Protein AF-A0A0D3LB24-F1 (afdb_monomer)

Foldseek 3Di:
DLVVVVVVLVVVLVVLVVVLQVQLCVLCVVCVVVVPVVSNVRSVVSNVVSVVVNVVSVVVNVVVVVVVVD

Structure (mmCIF, N/CA/C/O backbone):
data_AF-A0A0D3LB24-F1
#
_entry.id   AF-A0A0D3LB24-F1
#
loop_
_atom_site.group_PDB
_atom_site.id
_atom_site.type_symbol
_atom_site.label_atom_id
_atom_site.label_alt_id
_atom_site.label_comp_id
_atom_site.label_asym_id
_atom_site.label_entity_id
_atom_site.label_seq_id
_atom_site.pdbx_PDB_ins_code
_atom_site.Cartn_x
_atom_site.Cartn_y
_atom_site.Cartn_z
_atom_site.occupancy
_atom_site.B_iso_or_equiv
_atom_site.auth_seq_id
_atom_site.auth_comp_id
_atom_site.auth_asym_id
_atom_site.auth_atom_id
_atom_site.pdbx_PDB_model_num
ATOM 1 N N . MET A 1 1 ? 16.419 -8.461 -19.135 1.00 72.31 1 MET A N 1
ATOM 2 C CA . MET A 1 1 ? 16.512 -7.412 -18.088 1.00 72.31 1 MET A CA 1
ATOM 3 C C . MET A 1 1 ? 15.178 -6.710 -17.844 1.00 72.31 1 MET A C 1
ATOM 5 O O . MET A 1 1 ? 14.765 -6.686 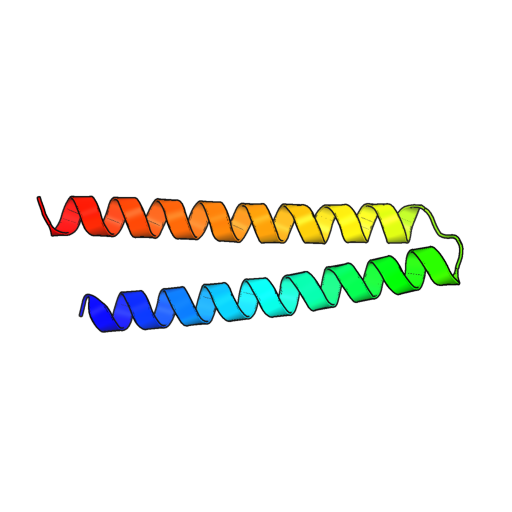-16.695 1.00 72.31 1 MET A O 1
ATOM 9 N N . ARG A 1 2 ? 14.468 -6.228 -18.881 1.00 76.31 2 ARG A N 1
ATOM 10 C CA . ARG A 1 2 ? 13.125 -5.612 -18.769 1.00 76.31 2 ARG A CA 1
ATOM 11 C C . ARG A 1 2 ? 12.136 -6.456 -17.952 1.00 76.31 2 ARG A C 1
ATOM 13 O O . ARG A 1 2 ? 11.639 -5.988 -16.939 1.00 76.31 2 ARG A O 1
ATOM 20 N N . GLU A 1 3 ? 11.937 -7.720 -18.321 1.00 80.38 3 GLU A N 1
ATOM 21 C CA . GLU A 1 3 ? 10.989 -8.614 -17.628 1.00 80.38 3 GLU A CA 1
ATOM 22 C C . GLU A 1 3 ? 11.320 -8.846 -16.149 1.00 80.38 3 GLU A C 1
ATOM 24 O O . GLU A 1 3 ? 10.426 -8.922 -15.313 1.00 80.38 3 GLU A O 1
ATOM 29 N N . VAL A 1 4 ? 12.608 -8.895 -15.802 1.00 84.19 4 VAL A N 1
ATOM 30 C CA . VAL A 1 4 ? 13.057 -9.069 -14.413 1.00 84.19 4 VAL A CA 1
ATOM 31 C C . VAL A 1 4 ? 12.740 -7.822 -13.581 1.00 84.19 4 VAL A C 1
ATOM 33 O O . VAL A 1 4 ? 12.270 -7.944 -12.453 1.00 84.19 4 VAL A O 1
ATOM 36 N N . ILE A 1 5 ? 12.937 -6.625 -14.145 1.00 81.88 5 ILE A N 1
ATOM 37 C CA . ILE A 1 5 ? 12.583 -5.352 -13.494 1.00 81.88 5 ILE A CA 1
ATOM 38 C C . ILE A 1 5 ? 11.066 -5.270 -13.279 1.00 81.88 5 ILE A C 1
ATOM 40 O O . ILE A 1 5 ? 10.621 -4.947 -12.180 1.00 81.88 5 ILE A O 1
ATOM 44 N N . PHE A 1 6 ? 10.279 -5.638 -14.291 1.00 83.75 6 PHE A N 1
ATOM 45 C CA . PHE A 1 6 ? 8.819 -5.717 -14.199 1.00 83.75 6 PHE A CA 1
ATOM 46 C C . PHE A 1 6 ? 8.345 -6.678 -13.105 1.00 83.75 6 P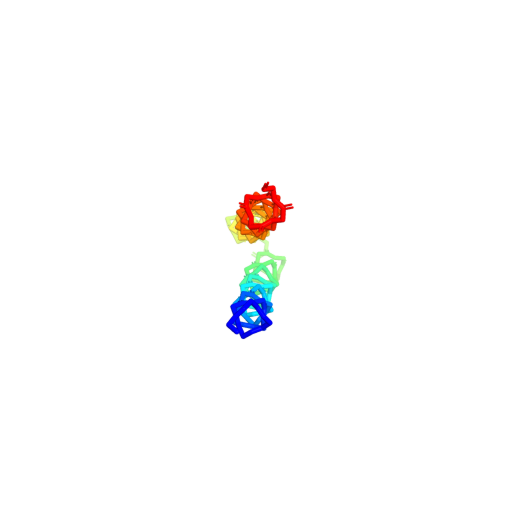HE A C 1
ATOM 48 O O . PHE A 1 6 ? 7.471 -6.337 -12.303 1.00 83.75 6 PHE A O 1
ATOM 55 N N . LEU A 1 7 ? 8.945 -7.868 -13.034 1.00 87.56 7 LEU A N 1
ATOM 56 C 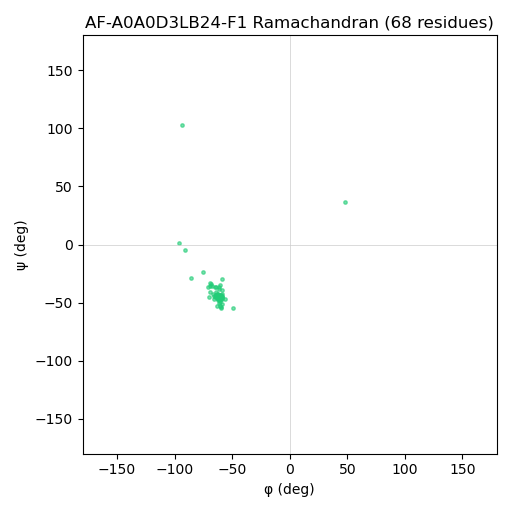CA . LEU A 1 7 ? 8.621 -8.859 -12.013 1.00 87.56 7 LEU A CA 1
ATOM 57 C C . LEU A 1 7 ? 8.911 -8.320 -10.605 1.00 87.56 7 LEU A C 1
ATOM 59 O O . LEU A 1 7 ? 8.063 -8.421 -9.719 1.00 87.56 7 LEU A O 1
ATOM 63 N N . ILE A 1 8 ? 10.076 -7.695 -10.405 1.00 89.25 8 ILE A N 1
ATOM 64 C CA . ILE A 1 8 ? 10.459 -7.097 -9.118 1.00 89.25 8 ILE A CA 1
ATOM 65 C C . ILE A 1 8 ? 9.487 -5.978 -8.726 1.00 89.25 8 ILE A C 1
ATOM 67 O O . ILE A 1 8 ? 8.996 -5.970 -7.596 1.00 89.25 8 ILE A O 1
ATOM 71 N N . LEU A 1 9 ? 9.159 -5.062 -9.643 1.00 86.25 9 LEU A N 1
ATOM 72 C CA . LEU A 1 9 ? 8.206 -3.977 -9.377 1.00 86.25 9 LEU A CA 1
ATOM 73 C C . LEU A 1 9 ? 6.812 -4.514 -9.034 1.00 86.25 9 LEU A C 1
ATOM 75 O O . LEU A 1 9 ? 6.161 -4.001 -8.122 1.00 86.25 9 LEU A O 1
AT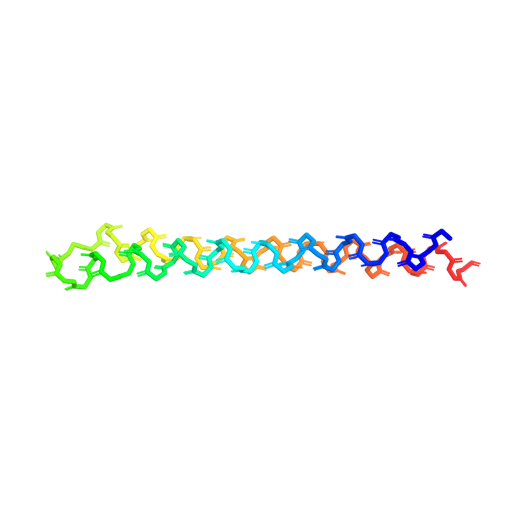OM 79 N N . THR A 1 10 ? 6.381 -5.583 -9.702 1.00 91.00 10 THR A N 1
ATOM 80 C CA . THR A 1 10 ? 5.112 -6.262 -9.415 1.00 91.00 10 THR A CA 1
ATOM 81 C C . THR A 1 10 ? 5.103 -6.855 -8.007 1.00 91.00 10 THR A C 1
ATOM 83 O O . THR A 1 10 ? 4.148 -6.643 -7.258 1.00 91.00 10 THR A O 1
ATOM 86 N N . ILE A 1 11 ? 6.181 -7.536 -7.605 1.00 93.94 11 ILE A N 1
ATOM 87 C CA . ILE A 1 11 ? 6.319 -8.085 -6.248 1.00 93.94 11 ILE A CA 1
ATOM 88 C C . ILE A 1 11 ? 6.298 -6.956 -5.209 1.00 93.94 11 ILE A C 1
ATOM 90 O O . ILE A 1 11 ? 5.581 -7.055 -4.214 1.00 93.94 11 ILE A O 1
ATOM 94 N N . ILE A 1 12 ? 7.018 -5.856 -5.450 1.00 91.25 12 ILE A N 1
ATOM 95 C CA . ILE A 1 12 ? 7.019 -4.692 -4.552 1.00 91.25 12 ILE A CA 1
ATOM 96 C C . ILE A 1 12 ? 5.605 -4.120 -4.407 1.00 91.25 12 ILE 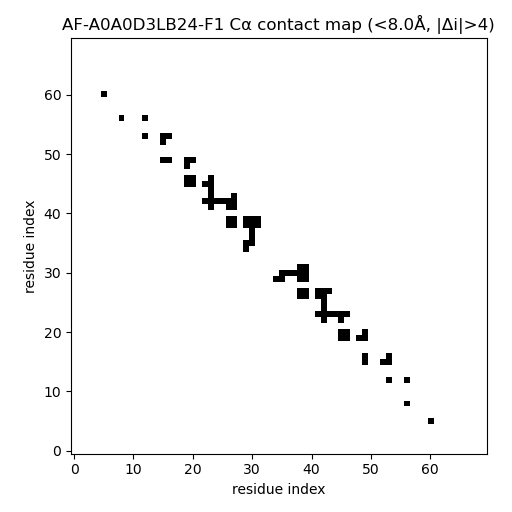A C 1
ATOM 98 O O . ILE A 1 12 ? 5.154 -3.894 -3.283 1.00 91.25 12 ILE A O 1
ATOM 102 N N . LYS A 1 13 ? 4.869 -3.934 -5.511 1.00 91.38 13 LYS A N 1
ATOM 103 C CA . LYS A 1 13 ? 3.474 -3.468 -5.460 1.00 91.38 13 LYS A CA 1
ATOM 104 C C . LYS A 1 13 ? 2.595 -4.424 -4.663 1.00 91.38 13 LYS A C 1
ATOM 106 O O . LYS A 1 13 ? 1.824 -3.961 -3.828 1.00 91.38 13 LYS A O 1
ATOM 111 N N . ALA A 1 14 ? 2.734 -5.731 -4.871 1.00 94.19 14 ALA A N 1
ATOM 112 C CA . ALA A 1 14 ? 1.978 -6.727 -4.118 1.00 94.19 14 ALA A CA 1
ATOM 113 C C . ALA A 1 14 ? 2.250 -6.616 -2.608 1.00 94.19 14 ALA A C 1
ATOM 115 O O . ALA A 1 14 ? 1.309 -6.589 -1.816 1.00 94.19 14 ALA A O 1
ATOM 116 N N . LEU A 1 15 ? 3.514 -6.460 -2.202 1.00 95.56 15 LEU A N 1
ATOM 117 C CA . LEU A 1 15 ? 3.884 -6.265 -0.796 1.00 95.56 15 LEU A CA 1
ATOM 118 C C . LEU A 1 15 ? 3.318 -4.962 -0.217 1.00 95.56 15 LEU A C 1
ATOM 120 O O . LEU A 1 15 ? 2.816 -4.961 0.907 1.00 95.56 15 LEU A O 1
ATOM 124 N N . VAL A 1 16 ? 3.349 -3.867 -0.982 1.00 94.88 16 VAL A N 1
ATOM 125 C CA . VAL A 1 16 ? 2.763 -2.578 -0.579 1.00 94.88 16 VAL A CA 1
ATOM 126 C C . VAL A 1 16 ?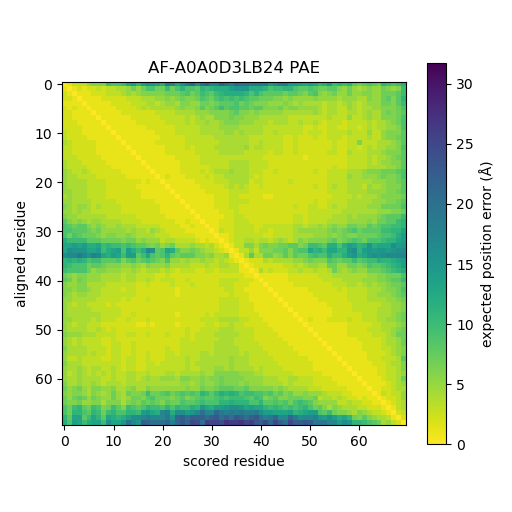 1.247 -2.689 -0.415 1.00 94.88 16 VAL A C 1
ATOM 128 O O . VAL A 1 16 ? 0.714 -2.191 0.576 1.00 94.88 16 VAL A O 1
ATOM 131 N N . VAL A 1 17 ? 0.555 -3.364 -1.340 1.00 95.44 17 VAL A N 1
ATOM 132 C CA . VAL A 1 17 ? -0.890 -3.629 -1.245 1.00 95.44 17 VAL A CA 1
ATOM 133 C C . VAL A 1 17 ? -1.189 -4.426 0.015 1.00 95.44 17 VAL A C 1
ATOM 135 O O . VAL A 1 17 ? -1.996 -3.986 0.829 1.00 95.44 17 VAL A O 1
ATOM 138 N N . VAL A 1 18 ? -0.528 -5.571 0.205 1.00 96.38 18 VAL A N 1
ATOM 139 C CA . VAL A 1 18 ? -0.786 -6.462 1.344 1.00 96.38 18 VAL A CA 1
ATOM 140 C C . VAL A 1 18 ? -0.491 -5.749 2.662 1.00 96.38 18 VAL A C 1
ATOM 142 O O . VAL A 1 18 ? -1.350 -5.717 3.542 1.00 96.38 18 VAL A O 1
ATOM 145 N N . GLY A 1 19 ? 0.678 -5.119 2.794 1.00 95.88 19 GLY A N 1
ATOM 146 C CA . GLY A 1 19 ? 1.050 -4.380 4.002 1.00 95.88 19 GLY A CA 1
ATOM 147 C C . GLY A 1 19 ? 0.110 -3.205 4.281 1.00 95.88 19 GLY A C 1
ATOM 148 O O . GLY A 1 19 ? -0.336 -3.019 5.414 1.00 95.88 19 GLY A O 1
ATOM 149 N N . GLY A 1 20 ? -0.251 -2.458 3.240 1.00 94.38 20 GLY A N 1
ATOM 150 C CA . GLY A 1 20 ? -1.213 -1.365 3.306 1.00 94.38 20 GLY A CA 1
ATOM 151 C C . GLY A 1 20 ? -2.586 -1.801 3.791 1.00 94.38 20 GLY A C 1
ATOM 152 O O . GLY A 1 20 ? -3.107 -1.252 4.760 1.00 94.38 20 GLY A O 1
ATOM 153 N N . PHE A 1 21 ? -3.136 -2.847 3.175 1.00 94.00 21 PHE A N 1
ATOM 154 C CA . PHE A 1 21 ? -4.422 -3.424 3.555 1.00 94.00 21 PHE A CA 1
ATOM 155 C C . PHE A 1 21 ? -4.407 -3.940 4.992 1.00 94.00 21 PHE A C 1
ATOM 157 O O . PHE A 1 21 ? -5.305 -3.599 5.762 1.00 94.00 21 PHE A O 1
ATOM 164 N N . VAL A 1 22 ? -3.383 -4.701 5.390 1.00 96.94 22 VAL A N 1
ATOM 165 C CA . VAL A 1 22 ? -3.255 -5.196 6.770 1.00 96.94 22 VAL A CA 1
ATOM 166 C C . VAL A 1 22 ? -3.271 -4.030 7.761 1.00 96.94 22 VAL A C 1
ATOM 168 O O . VAL A 1 22 ? -4.031 -4.059 8.730 1.00 96.94 22 VAL A O 1
ATOM 171 N N . MET A 1 23 ? -2.506 -2.967 7.500 1.00 95.38 23 MET A N 1
ATOM 172 C CA . MET A 1 23 ? -2.459 -1.789 8.371 1.00 95.38 23 MET A CA 1
ATOM 173 C C . MET A 1 23 ? -3.784 -1.022 8.398 1.00 95.38 23 MET A C 1
ATOM 175 O O . MET A 1 23 ? -4.238 -0.626 9.479 1.00 95.38 23 MET A O 1
ATOM 179 N N . THR A 1 24 ? -4.431 -0.832 7.249 1.00 96.38 24 THR A N 1
ATOM 180 C CA . THR A 1 24 ? -5.751 -0.199 7.155 1.00 96.38 24 THR A CA 1
ATOM 181 C C . THR A 1 24 ? -6.781 -0.980 7.959 1.00 96.38 24 THR A C 1
ATOM 183 O O . THR A 1 24 ? -7.405 -0.408 8.852 1.00 96.38 24 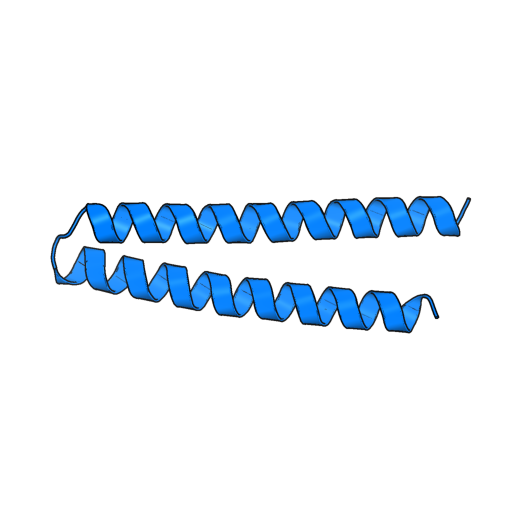THR A O 1
ATOM 186 N N . PHE A 1 25 ? -6.924 -2.284 7.715 1.00 95.56 25 PHE A N 1
ATOM 187 C CA . PHE A 1 25 ? -7.912 -3.116 8.403 1.00 95.56 25 PHE A CA 1
ATOM 188 C C . PHE A 1 25 ? -7.634 -3.241 9.898 1.00 95.56 25 PHE A C 1
ATOM 190 O O . PHE A 1 25 ? -8.569 -3.207 10.698 1.00 95.56 25 PHE A O 1
ATOM 197 N N . TRP A 1 26 ? -6.367 -3.318 10.302 1.00 94.94 26 TRP A N 1
ATOM 198 C CA . TRP A 1 26 ? -5.989 -3.355 11.711 1.00 94.94 26 TRP A CA 1
ATOM 199 C C . TRP A 1 26 ? -6.404 -2.081 12.456 1.00 94.94 26 TRP A C 1
ATOM 201 O O . TRP A 1 26 ? -7.016 -2.151 13.525 1.00 94.94 26 TRP A O 1
ATOM 211 N N . ASN A 1 27 ? -6.105 -0.907 11.891 1.00 94.25 27 ASN A N 1
ATOM 212 C CA . ASN A 1 27 ? -6.472 0.369 12.508 1.00 94.25 27 ASN A CA 1
ATOM 213 C C . ASN A 1 27 ? -7.982 0.619 12.437 1.00 94.25 27 ASN A C 1
ATOM 215 O O . ASN A 1 27 ? -8.553 1.112 13.407 1.00 94.25 27 ASN A O 1
ATOM 219 N N . LEU A 1 28 ? -8.634 0.213 11.344 1.00 94.88 28 LEU A N 1
ATOM 220 C CA . LEU A 1 28 ? -10.077 0.354 11.182 1.00 94.88 28 LEU A CA 1
ATOM 221 C C . LEU A 1 28 ? -10.818 -0.518 12.193 1.00 94.88 28 LEU A C 1
ATOM 223 O O . LEU A 1 28 ? -11.690 -0.025 12.897 1.00 94.88 28 LEU A O 1
ATOM 227 N N . SER A 1 29 ? -10.419 -1.784 12.332 1.00 93.44 29 SER A N 1
ATOM 228 C CA . SER A 1 29 ? -11.018 -2.710 13.300 1.00 93.44 29 SER A CA 1
ATOM 229 C C . SER A 1 29 ? -10.849 -2.196 14.725 1.00 93.44 29 SER A C 1
ATOM 231 O O . SER A 1 29 ? -11.805 -2.191 15.495 1.00 93.44 29 SER A O 1
ATOM 233 N N . LYS A 1 30 ? -9.659 -1.691 15.080 1.00 90.88 30 LYS A N 1
ATOM 234 C CA . LYS A 1 30 ? -9.434 -1.062 16.389 1.00 90.88 30 LYS A CA 1
ATOM 235 C C . LYS A 1 30 ? -10.303 0.178 16.591 1.00 90.88 30 LYS A C 1
ATOM 237 O O . LYS A 1 30 ? -10.890 0.311 17.661 1.00 90.88 30 LYS A O 1
ATOM 242 N N . GLY A 1 31 ? -10.394 1.045 15.584 1.00 91.12 31 GLY A N 1
ATOM 243 C CA . GLY A 1 31 ? -11.211 2.256 15.627 1.00 91.12 31 GLY A CA 1
ATOM 244 C C . GLY A 1 31 ? -12.696 1.947 15.804 1.00 91.12 31 GLY A C 1
ATOM 245 O O . GLY A 1 31 ? -13.339 2.510 16.683 1.00 91.12 31 GLY A O 1
ATOM 246 N N . LEU A 1 32 ? -13.225 0.985 15.048 1.00 92.44 32 LEU A N 1
ATOM 247 C CA . LEU A 1 32 ? -14.633 0.590 15.116 1.00 92.44 32 LEU A CA 1
ATOM 248 C C . LEU A 1 32 ? -14.973 -0.136 16.424 1.00 92.44 32 LEU A C 1
ATOM 250 O O . LEU A 1 32 ? -15.968 0.198 17.062 1.00 92.44 32 LEU A O 1
ATOM 254 N N . LEU A 1 33 ? -14.136 -1.082 16.866 1.00 92.06 33 LEU A N 1
ATOM 255 C CA . LEU A 1 33 ? -14.380 -1.841 18.099 1.00 92.06 33 LEU A CA 1
ATOM 256 C C . LEU A 1 33 ? -14.273 -0.974 19.356 1.00 92.06 33 LEU A C 1
ATOM 258 O O . LEU A 1 33 ? -15.009 -1.192 20.316 1.00 92.06 33 LEU A O 1
ATOM 262 N N . LYS A 1 34 ? -13.359 0.001 19.367 1.00 90.88 34 LYS A N 1
ATOM 263 C CA . LYS A 1 34 ? -13.139 0.883 20.524 1.00 90.88 34 LYS A CA 1
ATOM 264 C C . LYS A 1 34 ? -13.882 2.218 20.430 1.00 90.88 34 LYS A C 1
ATOM 266 O O . LYS A 1 34 ? -13.735 3.026 21.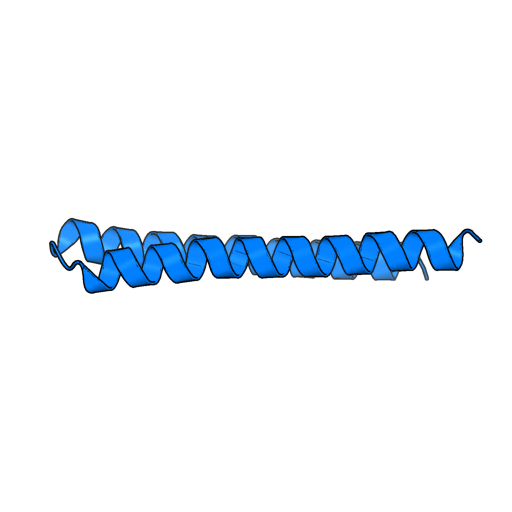340 1.00 90.88 34 LYS A O 1
ATOM 271 N N . LYS A 1 35 ? -14.653 2.451 19.356 1.00 86.19 35 LYS A N 1
ATOM 272 C CA . LYS A 1 35 ? -15.219 3.769 18.997 1.00 86.19 35 LYS A CA 1
ATOM 273 C C . LYS A 1 35 ? -14.165 4.888 19.044 1.00 86.19 35 LYS A C 1
ATOM 275 O O . LYS A 1 35 ? -14.442 6.006 19.462 1.00 86.19 35 LYS A O 1
ATOM 280 N N . ASP A 1 36 ? -12.942 4.556 18.638 1.00 88.12 36 ASP A N 1
ATOM 281 C CA . ASP A 1 36 ? -11.800 5.465 18.602 1.00 88.12 36 ASP A CA 1
ATOM 282 C C . ASP A 1 36 ? -11.695 6.100 17.211 1.00 88.12 36 ASP A C 1
ATOM 284 O O . ASP A 1 36 ? -11.227 5.479 16.248 1.00 88.12 36 ASP A O 1
ATOM 288 N N . GLU A 1 37 ? -12.125 7.357 17.108 1.00 88.19 37 GLU A N 1
ATOM 289 C CA . GLU A 1 37 ? -12.055 8.142 15.873 1.00 88.19 37 GLU A CA 1
ATOM 290 C C . GLU A 1 37 ? -10.613 8.296 15.360 1.00 88.19 37 GLU A C 1
ATOM 292 O O . GLU A 1 37 ? -10.384 8.336 14.145 1.00 88.19 37 GLU A O 1
ATOM 297 N N . ALA A 1 38 ? -9.611 8.293 16.250 1.00 89.00 38 ALA A N 1
ATOM 298 C CA . ALA A 1 38 ? -8.209 8.365 15.847 1.00 89.00 38 ALA A CA 1
ATOM 299 C C . ALA A 1 38 ? -7.756 7.084 15.126 1.00 89.00 38 ALA A C 1
ATOM 301 O O . ALA A 1 38 ? -6.953 7.151 14.188 1.00 89.00 38 ALA A O 1
ATOM 302 N N . GLY A 1 39 ? -8.291 5.923 15.519 1.00 87.94 39 GLY A N 1
ATOM 303 C CA . GLY A 1 39 ? -8.075 4.645 14.839 1.00 87.94 39 GLY A CA 1
ATOM 304 C C . GLY A 1 39 ? -8.643 4.642 13.418 1.00 87.94 39 GLY A C 1
ATOM 305 O O . GLY A 1 39 ? -7.949 4.249 12.475 1.00 87.94 39 GLY A O 1
ATOM 306 N N . VAL A 1 40 ? -9.857 5.171 13.242 1.00 91.56 40 VAL A N 1
ATOM 307 C CA . VAL A 1 40 ? -10.494 5.308 11.919 1.00 91.56 40 VAL A CA 1
ATOM 308 C C . VAL A 1 40 ? -9.713 6.285 11.034 1.00 91.56 40 VAL A C 1
ATOM 310 O O . VAL A 1 40 ? -9.388 5.957 9.892 1.00 91.56 40 VAL A O 1
ATOM 313 N N . SER A 1 41 ? -9.311 7.443 11.568 1.00 93.62 41 SER A N 1
ATOM 314 C CA . SER A 1 41 ? -8.488 8.417 10.836 1.00 93.62 41 SER A CA 1
ATOM 315 C C . SER A 1 41 ? -7.148 7.820 10.381 1.00 93.62 41 SER A C 1
ATOM 317 O O . SER A 1 41 ? -6.735 8.002 9.232 1.00 93.62 41 SER A O 1
ATOM 319 N N . LYS A 1 42 ? -6.477 7.042 11.243 1.00 93.69 42 LYS A N 1
ATOM 320 C CA . LYS A 1 42 ? -5.247 6.319 10.877 1.00 93.69 42 LYS A CA 1
ATOM 321 C C . LYS A 1 42 ? -5.486 5.309 9.760 1.00 93.69 42 LYS A C 1
ATOM 323 O O . LYS A 1 42 ? -4.682 5.249 8.835 1.00 93.69 42 LYS A O 1
ATOM 328 N N . ALA A 1 43 ? -6.575 4.545 9.815 1.00 94.50 43 ALA A N 1
ATOM 329 C CA . ALA A 1 43 ? -6.907 3.575 8.773 1.00 94.50 43 ALA A CA 1
ATOM 330 C C . ALA A 1 43 ? -7.073 4.233 7.397 1.00 94.50 43 ALA A C 1
ATOM 332 O O . ALA A 1 43 ? -6.520 3.744 6.410 1.00 94.50 43 ALA A O 1
ATOM 333 N N . ILE A 1 44 ? 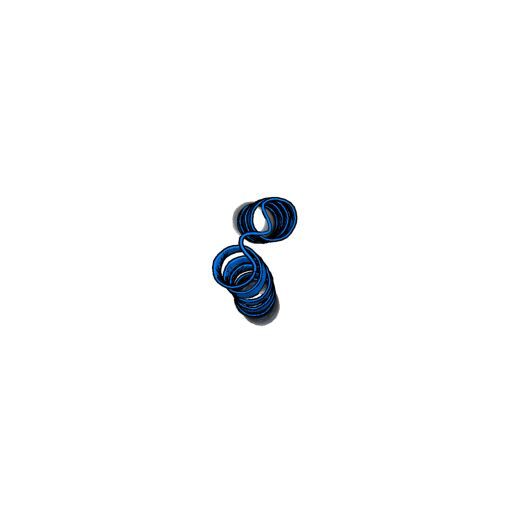-7.766 5.374 7.359 1.00 94.94 44 ILE A N 1
ATOM 334 C CA . ILE A 1 44 ? -7.953 6.184 6.152 1.00 94.94 44 ILE A CA 1
ATOM 335 C C . ILE A 1 44 ? -6.600 6.675 5.617 1.00 94.94 44 ILE A C 1
ATOM 337 O O . ILE A 1 44 ? -6.330 6.543 4.424 1.00 94.94 44 ILE A O 1
ATOM 341 N N . LYS A 1 45 ? -5.713 7.173 6.489 1.00 95.44 45 LYS A N 1
ATOM 342 C CA . LYS A 1 45 ? -4.355 7.589 6.091 1.00 95.44 45 LYS A CA 1
ATOM 343 C C . LYS A 1 45 ? -3.554 6.444 5.479 1.00 95.44 45 LYS A C 1
ATOM 345 O O . LYS A 1 45 ? -2.929 6.647 4.443 1.00 95.44 45 LYS A O 1
ATOM 350 N N . TYR A 1 46 ? -3.585 5.254 6.081 1.00 95.38 46 TYR A N 1
ATOM 351 C CA . TYR A 1 46 ? -2.908 4.086 5.510 1.00 95.38 46 TYR A CA 1
ATOM 352 C C . TYR A 1 46 ? -3.506 3.694 4.159 1.00 95.38 46 TYR A C 1
ATOM 354 O O . TYR A 1 46 ? -2.753 3.468 3.220 1.00 95.38 46 TYR A O 1
ATOM 362 N N . PHE A 1 47 ? -4.834 3.713 4.024 1.00 95.50 47 PHE A N 1
ATOM 363 C CA . PHE A 1 47 ? -5.509 3.355 2.776 1.00 95.50 47 PHE A CA 1
ATOM 364 C C . PHE A 1 47 ? -5.097 4.276 1.620 1.00 95.50 47 PHE A C 1
ATOM 366 O O . PHE A 1 47 ? -4.624 3.811 0.582 1.00 95.50 47 PHE A O 1
ATOM 373 N N . PHE A 1 48 ? -5.210 5.592 1.822 1.00 96.06 48 PHE A N 1
ATOM 374 C CA . PHE A 1 48 ? -4.829 6.571 0.804 1.00 96.06 48 PHE A CA 1
ATOM 375 C C . PHE A 1 48 ? -3.316 6.629 0.580 1.00 96.06 48 PHE A C 1
ATOM 377 O O . PHE A 1 48 ? -2.882 6.820 -0.553 1.00 96.06 48 PHE A O 1
ATOM 384 N N . GLY A 1 49 ? -2.506 6.414 1.621 1.00 95.31 49 GLY A N 1
ATOM 385 C CA . GLY A 1 49 ? -1.054 6.306 1.490 1.00 95.31 49 GLY A CA 1
ATOM 386 C C . GLY A 1 49 ? -0.647 5.131 0.600 1.00 95.31 49 GLY A C 1
ATOM 387 O O . GLY A 1 49 ? 0.138 5.303 -0.330 1.00 95.31 49 GLY A O 1
ATOM 388 N N . THR A 1 50 ? -1.235 3.953 0.820 1.00 95.69 50 THR A N 1
ATOM 389 C CA . THR A 1 50 ? -1.013 2.765 -0.014 1.00 95.69 50 THR A CA 1
ATOM 390 C C . THR A 1 50 ? -1.450 2.998 -1.455 1.00 95.69 50 THR A C 1
ATOM 392 O O . THR A 1 50 ? -0.680 2.705 -2.370 1.00 95.69 50 THR A O 1
ATOM 395 N N . ALA A 1 51 ? -2.637 3.573 -1.670 1.00 94.38 51 ALA A N 1
ATOM 396 C CA . ALA A 1 51 ? -3.106 3.920 -3.010 1.00 94.38 51 ALA A CA 1
ATOM 397 C C . ALA A 1 51 ? -2.141 4.892 -3.715 1.00 94.38 51 ALA A C 1
ATOM 399 O O . ALA A 1 51 ? -1.763 4.660 -4.863 1.00 94.38 51 ALA A O 1
ATOM 400 N N . GLY A 1 52 ? -1.680 5.929 -3.010 1.00 95.75 52 GLY A N 1
ATOM 401 C CA . GLY A 1 52 ? -0.723 6.904 -3.532 1.00 95.75 52 GLY A CA 1
ATOM 402 C C . GLY A 1 52 ? 0.608 6.276 -3.950 1.00 95.75 52 GLY A C 1
ATOM 403 O O . GLY A 1 52 ? 1.091 6.552 -5.047 1.00 95.75 52 GLY A O 1
ATOM 404 N N . ILE A 1 53 ? 1.171 5.382 -3.128 1.00 94.50 53 ILE A N 1
ATOM 405 C CA . ILE A 1 53 ? 2.416 4.669 -3.462 1.00 94.50 53 ILE A CA 1
ATOM 406 C C . ILE A 1 53 ? 2.223 3.810 -4.717 1.00 94.50 53 ILE A C 1
ATOM 408 O O . ILE A 1 53 ? 3.058 3.849 -5.618 1.00 94.50 53 ILE A O 1
ATOM 412 N N . ILE A 1 54 ? 1.119 3.066 -4.818 1.00 94.69 54 ILE A N 1
ATOM 413 C CA . ILE A 1 54 ? 0.848 2.211 -5.986 1.00 94.69 54 ILE A CA 1
ATOM 414 C C . ILE A 1 54 ? 0.726 3.038 -7.263 1.00 94.69 54 ILE A C 1
ATOM 416 O O . ILE A 1 54 ? 1.287 2.654 -8.293 1.00 94.69 54 ILE A O 1
ATOM 420 N N . ILE A 1 55 ? 0.021 4.170 -7.202 1.00 94.19 55 ILE A N 1
ATOM 421 C CA . ILE A 1 55 ? -0.112 5.087 -8.338 1.00 94.19 55 ILE A CA 1
ATOM 422 C C . ILE A 1 55 ? 1.269 5.607 -8.744 1.00 94.19 55 ILE A C 1
ATOM 424 O O . ILE A 1 55 ? 1.630 5.495 -9.913 1.00 94.19 55 ILE A O 1
ATOM 428 N N . ALA A 1 56 ? 2.073 6.090 -7.793 1.00 92.44 56 ALA A N 1
ATOM 429 C CA . ALA A 1 56 ? 3.411 6.610 -8.073 1.00 92.44 56 ALA A CA 1
ATOM 430 C C . ALA A 1 56 ? 4.317 5.559 -8.737 1.00 92.44 56 ALA A C 1
ATOM 432 O O . ALA A 1 56 ? 4.927 5.835 -9.769 1.00 92.44 56 ALA A O 1
ATOM 433 N N . VAL A 1 57 ? 4.356 4.332 -8.205 1.00 90.69 57 VAL A N 1
ATOM 434 C CA . VAL A 1 57 ? 5.147 3.238 -8.794 1.00 90.69 57 VAL A CA 1
ATOM 435 C C . VAL A 1 57 ? 4.626 2.868 -10.187 1.00 90.69 57 VAL A C 1
ATOM 437 O O . VAL A 1 57 ? 5.421 2.589 -11.079 1.00 90.69 57 VAL A O 1
ATOM 440 N N . SER A 1 58 ? 3.309 2.900 -10.408 1.00 90.31 58 SER A N 1
ATOM 441 C CA . SER A 1 58 ? 2.716 2.604 -11.722 1.00 90.31 58 SER A CA 1
ATOM 442 C C . SER A 1 58 ? 3.022 3.681 -12.764 1.00 90.31 58 SER A C 1
ATOM 444 O O . SER A 1 58 ? 3.263 3.351 -13.920 1.00 90.31 58 SER A O 1
ATOM 446 N N . VAL A 1 59 ? 3.079 4.954 -12.363 1.00 91.56 59 VAL A N 1
ATOM 447 C CA . VAL A 1 59 ? 3.511 6.052 -13.242 1.00 91.56 59 VAL A CA 1
ATOM 448 C C . VAL A 1 59 ? 4.988 5.906 -13.612 1.00 91.56 59 VAL A C 1
ATOM 450 O O . VAL A 1 59 ? 5.333 6.040 -14.783 1.00 91.56 59 VAL A O 1
ATOM 453 N N . ILE A 1 60 ? 5.855 5.590 -12.644 1.00 88.19 60 ILE A N 1
ATOM 454 C CA . ILE A 1 60 ? 7.289 5.363 -12.894 1.00 88.19 60 ILE A CA 1
ATOM 455 C C . ILE A 1 60 ? 7.491 4.203 -13.873 1.00 88.19 60 ILE A C 1
ATOM 457 O O . ILE A 1 60 ? 8.273 4.320 -14.812 1.00 88.19 60 ILE A O 1
ATOM 461 N N . GLU A 1 61 ? 6.767 3.103 -13.678 1.00 85.81 61 GLU A N 1
ATOM 462 C CA . GLU A 1 61 ? 6.804 1.954 -14.581 1.00 85.81 61 GLU A CA 1
ATOM 463 C C . GLU A 1 61 ? 6.340 2.331 -15.992 1.00 85.81 61 GLU A C 1
ATOM 465 O O . GLU A 1 61 ? 7.035 2.031 -16.957 1.00 85.81 61 GLU A O 1
ATOM 470 N N . PHE A 1 62 ? 5.225 3.057 -16.119 1.00 86.69 62 PHE A N 1
ATOM 471 C CA . PHE A 1 62 ? 4.713 3.521 -17.409 1.00 86.69 62 PHE A CA 1
ATOM 472 C C . PHE A 1 62 ? 5.713 4.419 -18.155 1.00 86.69 62 PHE A C 1
ATOM 474 O O . PHE A 1 62 ? 5.960 4.217 -19.343 1.00 86.69 62 PHE A O 1
ATOM 481 N N . ILE A 1 63 ? 6.340 5.373 -17.459 1.00 86.81 63 ILE A N 1
ATOM 482 C CA . ILE A 1 63 ? 7.387 6.227 -18.041 1.00 86.81 63 ILE A CA 1
ATOM 483 C C . ILE A 1 63 ? 8.605 5.387 -18.445 1.00 86.81 63 ILE A C 1
ATOM 485 O O . ILE A 1 63 ? 9.136 5.571 -19.537 1.00 86.81 63 ILE A O 1
ATOM 489 N N . GLY A 1 64 ? 9.028 4.447 -17.596 1.00 81.81 64 GLY A N 1
ATOM 490 C CA . GLY A 1 64 ? 10.142 3.545 -17.888 1.00 81.81 64 GLY A CA 1
ATOM 491 C C . GLY A 1 64 ? 9.907 2.704 -19.142 1.00 81.81 64 GLY A C 1
ATOM 492 O O . GLY A 1 64 ? 10.824 2.530 -19.937 1.00 81.81 64 GLY A O 1
ATOM 493 N N . VAL A 1 65 ? 8.676 2.238 -19.361 1.00 80.81 65 VAL A N 1
ATOM 494 C CA . VAL A 1 65 ? 8.279 1.541 -20.593 1.00 80.81 65 VAL A CA 1
ATOM 495 C C . VAL A 1 65 ? 8.404 2.447 -21.807 1.00 80.81 65 VAL A C 1
ATOM 497 O O . VAL A 1 65 ? 9.087 2.084 -22.759 1.00 80.81 65 VAL A O 1
ATOM 500 N N . MET A 1 66 ? 7.795 3.635 -21.758 1.00 81.12 66 MET A N 1
ATOM 501 C CA . MET A 1 66 ? 7.810 4.562 -22.891 1.00 81.12 66 MET A CA 1
ATOM 502 C C . MET A 1 66 ? 9.222 5.009 -23.280 1.00 81.12 66 MET A C 1
ATOM 504 O O . MET A 1 66 ? 9.488 5.177 -24.461 1.00 81.12 66 MET A O 1
ATOM 508 N N . LEU A 1 67 ? 10.124 5.198 -22.311 1.00 77.06 67 LEU A N 1
ATOM 509 C CA . LEU A 1 67 ? 11.508 5.612 -22.574 1.00 77.06 67 LEU A CA 1
ATOM 510 C C . LEU A 1 67 ? 12.398 4.489 -23.121 1.00 77.06 67 LEU A C 1
ATOM 512 O O . LEU A 1 67 ? 13.426 4.782 -23.718 1.00 77.06 67 LEU A O 1
ATOM 516 N N . ILE A 1 68 ? 12.055 3.225 -22.869 1.00 68.88 68 ILE A N 1
ATOM 517 C CA . ILE A 1 68 ? 12.806 2.067 -23.381 1.00 68.88 68 ILE A CA 1
ATOM 518 C C . ILE A 1 68 ? 12.332 1.682 -24.790 1.00 68.88 68 ILE A C 1
ATOM 520 O O . ILE A 1 68 ? 13.119 1.139 -25.562 1.00 68.88 68 ILE A O 1
ATOM 524 N N . ASP A 1 69 ? 11.063 1.945 -25.110 1.00 59.56 69 ASP A N 1
ATOM 525 C CA . ASP A 1 69 ? 10.455 1.609 -26.402 1.00 59.56 69 ASP A CA 1
ATOM 526 C C . ASP A 1 69 ? 10.566 2.750 -27.452 1.00 59.56 69 ASP A C 1
ATOM 528 O O . ASP A 1 69 ? 10.162 2.548 -28.598 1.00 59.56 69 ASP A O 1
ATOM 532 N N . ALA A 1 70 ? 11.094 3.928 -27.078 1.00 56.78 70 ALA A N 1
ATOM 533 C CA . ALA A 1 70 ? 11.347 5.091 -27.948 1.00 56.78 70 ALA A CA 1
ATOM 534 C C . ALA A 1 70 ? 12.798 5.143 -28.453 1.00 56.78 70 ALA A C 1
ATOM 536 O O . ALA A 1 70 ? 12.988 5.543 -29.624 1.00 56.78 70 ALA A O 1
#

Mean predicted aligned error: 4.47 Å

Solvent-accessible surface area (backbone atoms only — not comparable to full-atom values): 3625 Å² total; per-residue (Å²): 109,70,68,58,52,53,50,50,54,50,51,51,47,50,50,45,50,52,54,24,50,52,51,14,52,54,29,31,51,50,7,65,77,66,72,33,67,67,28,39,53,50,12,51,51,33,45,53,48,36,52,49,52,50,50,53,55,49,50,53,49,53,51,52,50,56,68,72,77,107

Nearest PDB structures (foldseek):
  5oql-assembly1_H  TM=5.207E-01  e=3.489E+00  Thermochaetoides thermophila DSM 1495

Radius of gyration: 16.09 Å; Cα contacts (8 Å, |Δi|>4): 46; chains: 1; bounding box: 32×18×48 Å

Sequence (70 aa):
MREVIFLILTIIKALVVVGGFVMTFWNLSKGLLKKDEAGVSKAIKYFFGTAGIIIAVSVIEFIGVMLIDA

Secondary structure (DSSP, 8-state):
-HHHHHHHHHHHHHHHHHHHHHHHHHHHHHHHHHT-HHHHHHHHHHHHHHHHHHHHHHHHHHHHHHHH--

pLDDT: mean 89.46, std 8.04, range [56.78, 96.94]